Protein AF-A0A935B2E2-F1 (afdb_monomer)

Foldseek 3Di:
DAPPQQWDWDADPVGWTWTWHWDDAPNDIDIDTQGTPPVQPPVSSVVLSVVCVVCVVVNHHSNVVPPDDDD

Nearest PDB structures (f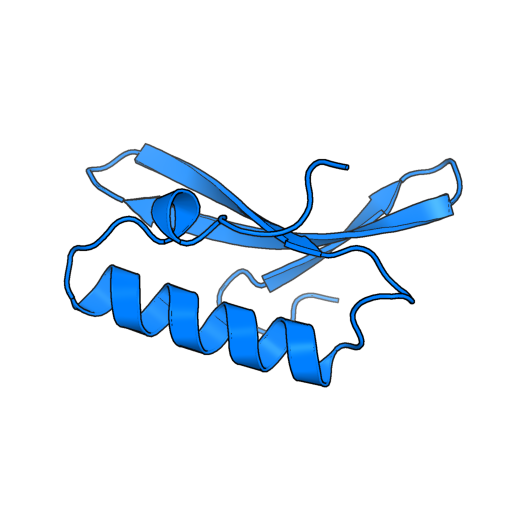oldseek):
  3ju0-assembly1_A  TM=9.762E-01  e=8.678E-07  Pectobacterium atrosepticum
  3jtz-assembly1_A  TM=9.379E-01  e=2.816E-05  Yersinia pestis
  3rmp-assembly1_C  TM=9.633E-01  e=8.256E-05  Yersinia pestis
  6n8q-assembly1_A  TM=6.581E-01  e=3.006E+00  Homo sapiens
  2l3c-assembly1_A  TM=3.062E-01  e=9.624E-01  Rattus norvegicus

Sequence (71 aa):
MSFGGNLYLLIRPQGGRYWHYHYRYGGKRKTLSLGTFPDVPIARARSRHLAARQLLAAGVDPSLSRVELRR

Secondary structure (DSSP, 8-state):
-B-STTEEEEE-TTS-EEEEEEEEETTEEEEEEEEEETTS-HHHHHHHHHHHHHHHHTT--TTTT--S---

Structure (mmCIF, N/CA/C/O backbone):
data_AF-A0A935B2E2-F1
#
_entry.id   AF-A0A935B2E2-F1
#
loop_
_atom_site.group_PDB
_atom_site.id
_atom_site.type_symbol
_atom_site.label_atom_id
_atom_site.label_alt_id
_atom_site.label_comp_id
_atom_site.label_asym_id
_atom_site.label_entity_id
_atom_site.label_seq_id
_atom_site.pdbx_PDB_ins_code
_atom_site.Cartn_x
_atom_site.Cartn_y
_atom_site.Cartn_z
_atom_site.occupancy
_atom_site.B_iso_or_equiv
_atom_site.auth_seq_id
_atom_site.auth_comp_id
_atom_site.auth_asym_id
_atom_site.auth_atom_id
_atom_site.pdbx_PDB_model_num
ATOM 1 N N . MET A 1 1 ? 8.055 9.521 -10.380 1.00 50.91 1 MET A N 1
ATOM 2 C CA . MET A 1 1 ? 6.657 9.650 -10.851 1.00 50.91 1 MET A CA 1
ATOM 3 C C . MET A 1 1 ? 5.711 9.176 -9.760 1.00 50.91 1 MET A C 1
ATOM 5 O O . MET A 1 1 ? 5.781 8.017 -9.363 1.00 50.91 1 MET A O 1
ATOM 9 N N . SER A 1 2 ? 4.876 10.075 -9.246 1.00 50.53 2 SER A N 1
ATOM 10 C CA . SER 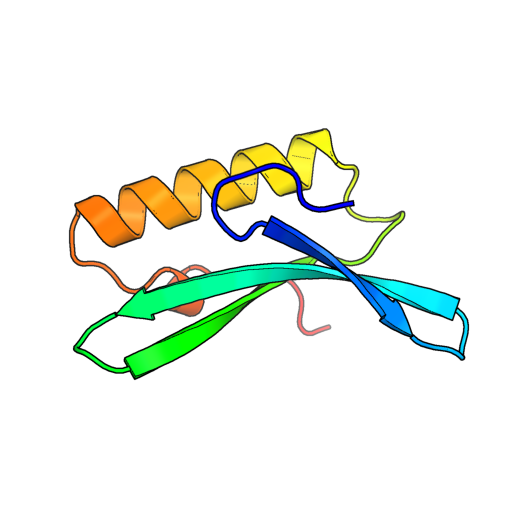A 1 2 ? 3.776 9.779 -8.325 1.00 50.53 2 SER A CA 1
ATOM 11 C C . SER A 1 2 ? 2.474 9.761 -9.127 1.00 50.53 2 SER A C 1
ATOM 13 O O . SER A 1 2 ? 2.184 10.700 -9.861 1.00 50.53 2 SER A O 1
ATOM 15 N N . PHE A 1 3 ? 1.686 8.692 -9.025 1.00 55.25 3 PHE A N 1
ATOM 16 C CA . PHE A 1 3 ? 0.488 8.509 -9.863 1.00 55.25 3 PHE A CA 1
ATOM 17 C C . PHE A 1 3 ? -0.803 9.004 -9.190 1.00 55.25 3 PHE A C 1
ATOM 19 O O . PHE A 1 3 ? -1.887 8.494 -9.465 1.00 55.25 3 PHE A 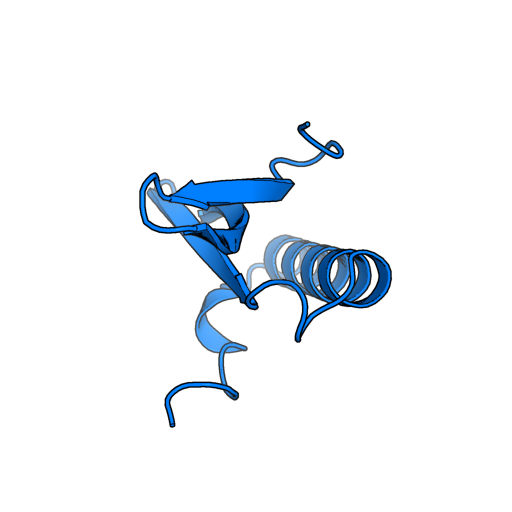O 1
ATOM 26 N N . GLY A 1 4 ? -0.690 10.002 -8.307 1.00 62.38 4 GLY A N 1
ATOM 27 C CA . GLY A 1 4 ? -1.785 10.445 -7.444 1.00 62.38 4 GLY A CA 1
ATOM 28 C C . GLY A 1 4 ? -2.113 9.426 -6.345 1.00 62.38 4 GLY A C 1
ATOM 29 O O . GLY A 1 4 ? -1.796 8.241 -6.433 1.00 62.38 4 GLY A O 1
ATOM 30 N N . GLY A 1 5 ? -2.703 9.893 -5.242 1.00 73.19 5 GLY A N 1
ATOM 31 C CA . GLY A 1 5 ? -3.154 9.015 -4.157 1.00 73.19 5 GLY A CA 1
ATOM 32 C C . GLY A 1 5 ? -2.042 8.218 -3.466 1.00 73.19 5 GLY A C 1
ATOM 33 O O . GLY A 1 5 ? -2.287 7.088 -3.063 1.00 73.19 5 GLY A O 1
ATOM 34 N N . ASN A 1 6 ? -0.837 8.783 -3.327 1.00 84.19 6 ASN A N 1
ATOM 35 C CA . ASN A 1 6 ? 0.304 8.197 -2.605 1.00 84.19 6 ASN A CA 1
ATOM 36 C C . ASN A 1 6 ? 0.829 6.847 -3.142 1.00 84.19 6 ASN A C 1
ATOM 38 O O . ASN A 1 6 ? 1.540 6.146 -2.418 1.00 84.19 6 ASN A O 1
ATOM 42 N N . LEU A 1 7 ? 0.492 6.480 -4.384 1.00 88.00 7 LEU A N 1
ATOM 43 C CA . LEU A 1 7 ? 1.105 5.368 -5.115 1.00 88.00 7 LEU A CA 1
ATOM 44 C C . LEU A 1 7 ? 2.379 5.843 -5.822 1.00 88.00 7 LEU A C 1
ATOM 46 O O . LEU A 1 7 ? 2.350 6.810 -6.592 1.00 88.00 7 LEU A O 1
ATOM 50 N N . TYR A 1 8 ? 3.487 5.142 -5.604 1.00 88.69 8 TYR A N 1
ATOM 51 C CA . TYR A 1 8 ? 4.766 5.444 -6.235 1.00 88.69 8 TYR A CA 1
ATOM 52 C C . TYR A 1 8 ? 5.583 4.176 -6.502 1.00 88.69 8 TYR A C 1
ATOM 54 O O . TYR A 1 8 ? 5.355 3.120 -5.910 1.00 88.69 8 TYR A O 1
ATOM 62 N N . LEU A 1 9 ? 6.537 4.292 -7.425 1.00 89.31 9 LEU A N 1
ATOM 63 C CA . LEU A 1 9 ? 7.524 3.256 -7.699 1.00 89.31 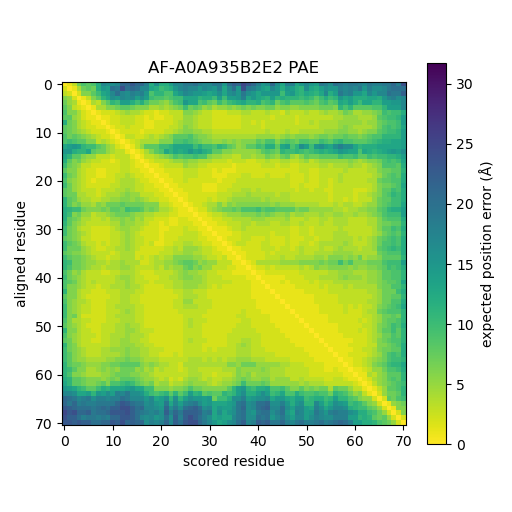9 LEU A CA 1
ATOM 64 C C . LEU A 1 9 ? 8.797 3.571 -6.909 1.00 89.31 9 LEU A C 1
ATOM 66 O O . LEU A 1 9 ? 9.470 4.564 -7.187 1.00 89.31 9 LEU A O 1
ATOM 70 N N . LEU A 1 10 ? 9.118 2.742 -5.923 1.00 89.44 10 LEU A N 1
ATOM 71 C CA . LEU A 1 10 ? 10.392 2.772 -5.220 1.00 89.44 10 LEU A CA 1
ATOM 72 C C . LEU A 1 10 ? 11.449 2.090 -6.088 1.00 89.44 10 LEU A C 1
ATOM 74 O O . LEU A 1 10 ? 11.365 0.890 -6.339 1.00 89.44 10 LEU A O 1
ATOM 78 N N . ILE A 1 11 ? 12.450 2.848 -6.520 1.00 88.88 11 ILE A N 1
ATOM 79 C CA . ILE A 1 11 ? 13.591 2.332 -7.278 1.00 88.88 11 ILE A CA 1
ATOM 80 C C . ILE A 1 11 ? 14.780 2.271 -6.325 1.00 88.88 11 ILE A C 1
ATOM 82 O O . ILE A 1 11 ? 15.204 3.295 -5.793 1.00 88.88 11 ILE A O 1
ATOM 86 N N . ARG A 1 12 ? 15.299 1.070 -6.077 1.00 86.94 12 ARG A N 1
ATOM 87 C CA . ARG A 1 12 ? 16.529 0.880 -5.308 1.00 86.94 12 ARG A CA 1
ATOM 88 C C . ARG A 1 12 ? 17.745 1.093 -6.213 1.00 86.94 12 ARG A C 1
ATOM 90 O O . ARG A 1 12 ? 17.686 0.710 -7.380 1.00 86.94 12 ARG A O 1
ATOM 97 N N . PRO A 1 13 ? 18.866 1.609 -5.679 1.00 82.94 13 PRO A N 1
ATOM 98 C CA . PRO A 1 13 ? 20.100 1.799 -6.450 1.00 82.94 13 PRO A CA 1
ATOM 99 C C . PRO A 1 13 ? 20.645 0.489 -7.046 1.00 82.94 13 PRO A C 1
ATOM 101 O O . PRO A 1 13 ? 21.286 0.508 -8.084 1.00 82.94 13 PRO A O 1
ATOM 104 N N . GLN A 1 14 ? 20.310 -0.659 -6.447 1.00 84.38 14 GLN A N 1
ATOM 105 C CA . GLN A 1 14 ? 20.638 -2.003 -6.946 1.00 84.38 14 GLN A CA 1
ATOM 106 C C . GLN A 1 14 ? 19.693 -2.500 -8.069 1.00 84.38 14 GLN A C 1
ATOM 108 O O . GLN A 1 14 ? 19.718 -3.673 -8.421 1.00 84.38 14 GLN A O 1
ATOM 113 N N . GLY A 1 15 ? 18.802 -1.651 -8.598 1.00 79.88 15 GLY A N 1
ATOM 114 C CA . GLY A 1 15 ? 17.915 -1.966 -9.730 1.00 79.88 15 GLY A CA 1
ATOM 115 C C . GLY A 1 15 ? 16.538 -2.543 -9.372 1.00 79.88 15 GLY A C 1
ATOM 116 O O . GLY A 1 15 ? 15.667 -2.649 -10.237 1.00 79.88 15 GLY A O 1
ATOM 117 N N . GLY A 1 16 ? 16.288 -2.873 -8.101 1.00 85.94 16 GLY A N 1
ATOM 118 C CA . GLY A 1 16 ? 14.983 -3.367 -7.650 1.00 85.94 16 GLY A CA 1
ATOM 119 C C . GLY A 1 16 ? 13.902 -2.284 -7.710 1.00 85.94 16 GLY A C 1
ATOM 120 O O . GLY A 1 16 ? 14.078 -1.204 -7.147 1.00 85.94 16 GLY A O 1
ATOM 121 N N . ARG A 1 17 ? 12.771 -2.569 -8.361 1.00 89.81 17 ARG A N 1
ATOM 122 C CA . ARG A 1 17 ? 11.656 -1.626 -8.538 1.00 89.81 17 ARG A CA 1
ATOM 123 C C . ARG A 1 17 ? 10.404 -2.151 -7.841 1.00 89.81 17 ARG A C 1
ATOM 125 O O . ARG A 1 17 ? 9.934 -3.228 -8.180 1.00 89.81 17 ARG A O 1
ATOM 132 N N . TYR A 1 18 ? 9.845 -1.399 -6.897 1.00 89.44 18 TYR A N 1
ATOM 133 C CA . TYR A 1 18 ? 8.723 -1.837 -6.061 1.00 89.44 18 TYR A CA 1
ATOM 134 C C . TYR A 1 18 ? 7.580 -0.838 -6.086 1.00 89.44 18 TYR A C 1
ATOM 136 O O . TYR A 1 18 ? 7.775 0.353 -5.867 1.00 89.44 18 TYR A O 1
ATOM 144 N N . TRP A 1 19 ? 6.363 -1.317 -6.293 1.00 90.19 19 TRP A N 1
ATOM 145 C CA . TRP A 1 19 ? 5.169 -0.502 -6.133 1.00 90.19 19 TRP A CA 1
ATOM 146 C C . TRP A 1 19 ? 4.866 -0.340 -4.651 1.00 90.19 19 TRP A C 1
ATOM 148 O O . TRP A 1 19 ? 4.662 -1.325 -3.934 1.00 90.19 19 TRP A O 1
ATOM 158 N N . HIS A 1 20 ? 4.838 0.899 -4.181 1.00 90.75 20 HIS A N 1
ATOM 159 C CA . HIS A 1 20 ? 4.537 1.239 -2.799 1.00 90.75 20 HIS A CA 1
ATOM 160 C C . HIS A 1 20 ? 3.381 2.226 -2.727 1.00 90.75 20 HIS A C 1
ATOM 162 O O . HIS A 1 20 ? 3.249 3.133 -3.547 1.00 90.75 20 HIS A O 1
ATOM 168 N N . TYR A 1 21 ? 2.543 2.035 -1.717 1.00 90.19 21 TYR A N 1
ATOM 169 C CA . TYR A 1 21 ? 1.413 2.892 -1.421 1.00 90.19 21 TYR A CA 1
ATOM 170 C C . TYR A 1 21 ? 1.481 3.359 0.030 1.00 90.19 21 TYR A C 1
ATOM 172 O O . TYR A 1 21 ? 1.473 2.543 0.953 1.00 90.19 21 TYR A O 1
ATOM 180 N N . HIS A 1 22 ? 1.561 4.673 0.238 1.00 90.31 22 HIS A N 1
ATOM 181 C CA . HIS A 1 22 ? 1.507 5.267 1.574 1.00 90.31 22 HIS A CA 1
ATOM 182 C C . HIS A 1 22 ? 0.077 5.625 1.962 1.00 90.31 22 HIS A C 1
ATOM 184 O O . HIS A 1 22 ? -0.614 6.363 1.260 1.00 90.31 22 HIS A O 1
ATOM 190 N N . TYR A 1 23 ? -0.350 5.157 3.128 1.00 90.00 23 TYR A N 1
ATOM 191 C CA . TYR A 1 23 ? -1.675 5.442 3.659 1.00 90.00 23 TYR A CA 1
ATOM 192 C C . TYR A 1 23 ? -1.628 5.680 5.166 1.00 90.00 23 TYR A C 1
ATOM 194 O O . TYR A 1 23 ? -0.594 5.522 5.822 1.00 90.00 23 TYR A O 1
ATOM 202 N N . ARG A 1 24 ? -2.759 6.119 5.713 1.00 87.62 24 ARG A N 1
ATOM 203 C CA . ARG A 1 24 ? -2.960 6.266 7.150 1.00 87.62 24 ARG A CA 1
ATOM 204 C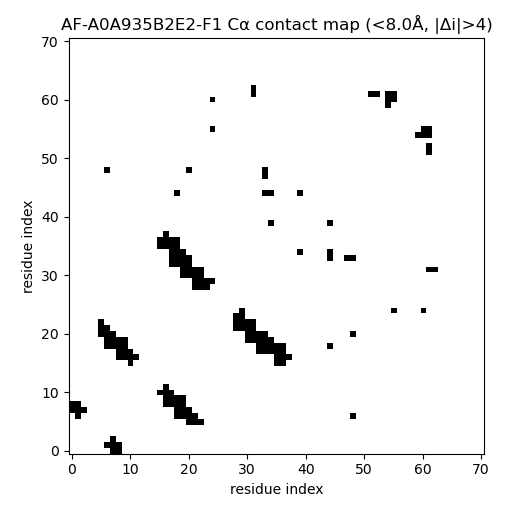 C . ARG A 1 24 ? -4.124 5.394 7.577 1.00 87.62 24 ARG A C 1
ATOM 206 O O . ARG A 1 24 ? -5.153 5.388 6.913 1.00 87.62 24 ARG A O 1
ATOM 213 N N . TYR A 1 25 ? -3.943 4.685 8.679 1.00 87.81 25 TYR A N 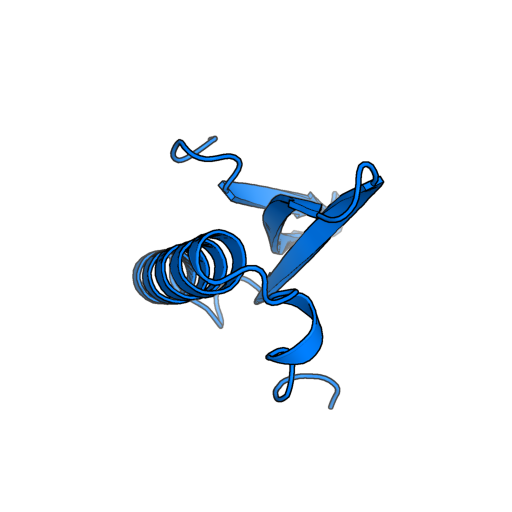1
ATOM 214 C CA . TYR A 1 25 ? -4.979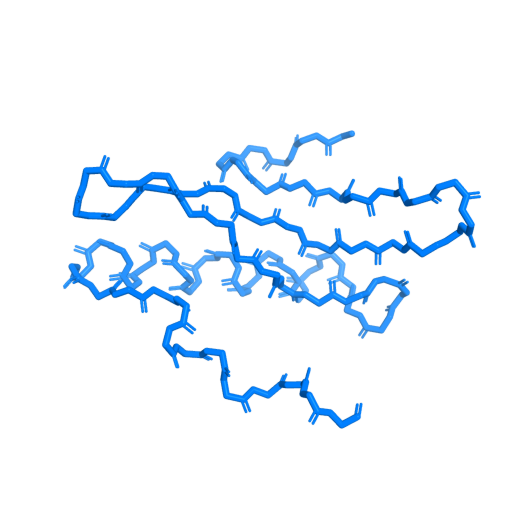 3.867 9.295 1.00 87.81 25 TYR A CA 1
ATOM 215 C C . TYR A 1 25 ? -4.800 3.912 10.812 1.00 87.81 25 TYR A C 1
ATOM 217 O O . TYR A 1 25 ? -3.673 3.775 11.298 1.00 87.81 25 TYR A O 1
ATOM 225 N N . GLY A 1 26 ? -5.879 4.178 11.555 1.00 86.75 26 GLY A N 1
ATOM 226 C CA . GLY A 1 26 ? -5.834 4.305 13.018 1.00 86.75 26 GLY A CA 1
ATOM 227 C C . GLY A 1 26 ? -4.813 5.340 13.517 1.00 86.75 26 GLY A C 1
ATOM 228 O O . GLY A 1 26 ? -4.056 5.065 14.442 1.00 86.75 26 GLY A O 1
ATOM 229 N N . GLY A 1 27 ? -4.694 6.486 12.834 1.00 88.50 27 GLY A N 1
ATOM 230 C CA . GLY A 1 27 ? -3.743 7.555 13.182 1.00 88.50 27 GLY A CA 1
ATOM 231 C C . GLY A 1 27 ? -2.271 7.275 12.842 1.00 88.50 27 GLY A C 1
ATOM 232 O O . GLY A 1 27 ? -1.438 8.174 12.944 1.00 88.50 27 GLY A O 1
ATOM 233 N N . LYS A 1 28 ? -1.926 6.069 12.375 1.00 89.38 28 LYS A N 1
ATOM 234 C CA . LYS A 1 28 ? -0.548 5.687 12.032 1.00 89.38 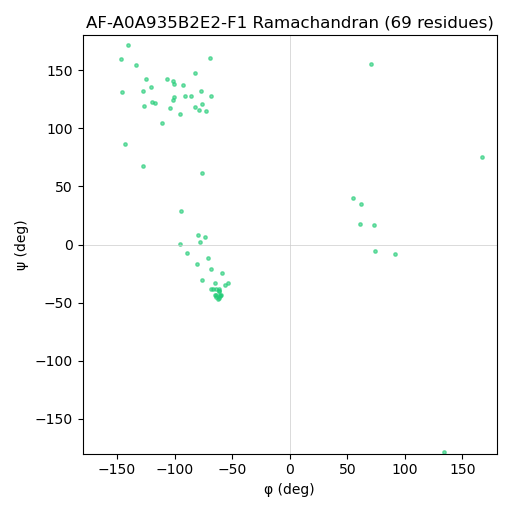28 LYS A CA 1
ATOM 235 C C . LYS A 1 28 ? -0.321 5.730 10.525 1.00 89.38 28 LYS A C 1
ATOM 237 O O . LYS A 1 28 ? -1.183 5.335 9.742 1.00 89.38 28 LYS A O 1
ATOM 242 N N . ARG A 1 29 ? 0.859 6.202 10.106 1.00 89.94 29 ARG A N 1
ATOM 243 C CA . ARG A 1 29 ? 1.322 6.090 8.713 1.00 89.94 29 ARG A CA 1
ATOM 244 C C . ARG A 1 29 ? 1.798 4.662 8.460 1.00 89.94 29 ARG A C 1
ATOM 246 O O . ARG A 1 29 ? 2.566 4.124 9.253 1.00 89.94 29 ARG A O 1
ATOM 253 N N . LYS A 1 30 ? 1.351 4.071 7.356 1.00 90.00 30 LYS A N 1
ATOM 254 C CA . LYS A 1 30 ? 1.717 2.722 6.925 1.00 90.00 30 LYS A CA 1
ATOM 255 C C . LYS A 1 30 ? 2.071 2.715 5.440 1.00 90.00 30 LYS A C 1
ATOM 257 O O . LYS A 1 30 ? 1.586 3.541 4.664 1.00 90.00 30 LYS A O 1
ATOM 262 N N . THR A 1 31 ? 2.898 1.748 5.058 1.00 90.00 31 THR A N 1
ATOM 263 C CA . THR A 1 31 ? 3.339 1.534 3.678 1.00 90.00 31 THR A CA 1
ATOM 264 C C . THR A 1 31 ? 2.909 0.149 3.223 1.00 90.00 31 THR A C 1
ATOM 266 O O . THR A 1 31 ? 3.260 -0.853 3.843 1.00 90.00 31 THR A O 1
ATOM 269 N N . LEU A 1 32 ? 2.148 0.089 2.133 1.00 88.12 32 LEU A N 1
ATOM 270 C CA . LEU A 1 32 ? 1.726 -1.148 1.492 1.00 88.12 32 LEU A CA 1
ATOM 271 C C . LEU A 1 32 ? 2.588 -1.410 0.257 1.00 88.12 32 LEU A C 1
ATOM 273 O O . LEU A 1 32 ? 2.662 -0.573 -0.640 1.00 88.12 32 LEU A O 1
ATOM 277 N N . SER A 1 33 ? 3.222 -2.580 0.194 1.00 88.88 33 SER A N 1
ATOM 278 C CA . SER A 1 33 ? 3.883 -3.054 -1.025 1.00 88.88 33 SER A CA 1
ATOM 279 C C . SER A 1 33 ? 2.858 -3.702 -1.951 1.00 88.88 33 SER A C 1
ATOM 281 O O . SER A 1 33 ? 2.253 -4.707 -1.587 1.00 88.88 33 SER A O 1
ATOM 283 N N . LEU A 1 34 ? 2.679 -3.147 -3.148 1.00 87.38 34 LEU A N 1
ATOM 284 C CA . LEU A 1 34 ? 1.731 -3.634 -4.155 1.00 87.38 34 LEU A CA 1
ATOM 285 C C . LEU A 1 34 ? 2.377 -4.566 -5.191 1.00 87.38 34 LEU A C 1
ATOM 287 O O . LEU A 1 34 ? 1.682 -5.050 -6.083 1.00 87.38 34 LEU A O 1
ATOM 291 N N . GLY A 1 35 ? 3.680 -4.837 -5.077 1.00 87.19 35 GLY A N 1
ATOM 292 C CA . GLY A 1 35 ? 4.419 -5.782 -5.918 1.00 87.19 35 GLY A CA 1
ATOM 293 C C . GLY A 1 35 ? 5.752 -5.236 -6.421 1.00 87.19 35 GLY A C 1
ATOM 294 O O . GLY A 1 35 ? 6.121 -4.104 -6.114 1.00 87.19 35 GLY A O 1
ATOM 295 N N . THR A 1 36 ? 6.450 -6.046 -7.210 1.00 89.75 36 THR A N 1
ATOM 296 C CA . THR A 1 36 ? 7.736 -5.714 -7.842 1.00 89.75 36 THR A CA 1
ATOM 297 C C . THR A 1 36 ? 7.514 -5.487 -9.334 1.00 89.75 36 THR A C 1
ATOM 299 O O . THR A 1 36 ? 6.692 -6.163 -9.941 1.00 89.75 36 THR A O 1
ATOM 302 N N . PHE A 1 37 ? 8.202 -4.525 -9.933 1.00 83.56 37 PHE A N 1
ATOM 303 C CA . PHE A 1 37 ? 8.248 -4.337 -11.380 1.00 83.56 37 PHE A CA 1
ATOM 304 C C . PHE A 1 37 ? 9.465 -5.098 -11.940 1.00 83.56 37 PHE A C 1
ATOM 306 O O . PHE A 1 37 ? 10.549 -4.955 -11.365 1.00 83.56 37 PHE A O 1
ATOM 313 N N . PRO A 1 38 ? 9.353 -5.820 -13.072 1.00 86.88 38 PRO A N 1
ATOM 314 C CA . PRO A 1 38 ? 8.241 -5.826 -14.033 1.00 86.88 38 PRO A CA 1
ATOM 315 C C . PRO A 1 38 ? 7.121 -6.843 -13.757 1.00 86.88 38 PRO A C 1
ATOM 317 O O . PRO A 1 38 ? 6.088 -6.760 -14.418 1.00 86.88 38 PRO A O 1
ATOM 320 N N . ASP A 1 39 ? 7.274 -7.745 -12.780 1.00 87.62 39 ASP A N 1
ATOM 321 C CA . ASP A 1 39 ? 6.306 -8.822 -12.480 1.00 87.62 39 ASP A CA 1
ATOM 322 C C . ASP A 1 39 ? 4.871 -8.318 -12.248 1.00 87.62 39 ASP A C 1
ATOM 324 O O . ASP A 1 39 ? 3.877 -8.973 -12.570 1.00 87.62 39 ASP A O 1
ATOM 328 N N . VAL A 1 40 ? 4.752 -7.120 -11.678 1.00 86.56 40 VAL A N 1
ATOM 329 C CA . VAL A 1 40 ? 3.501 -6.389 -11.517 1.00 86.56 40 VAL A CA 1
ATOM 330 C C . VAL A 1 40 ? 3.528 -5.163 -12.432 1.00 86.56 40 VAL A C 1
ATOM 332 O O . VAL A 1 40 ? 4.182 -4.163 -12.106 1.00 86.56 40 VAL A O 1
ATOM 335 N N . PRO A 1 41 ? 2.790 -5.190 -13.559 1.00 88.94 41 PRO A N 1
ATOM 336 C CA . PRO A 1 41 ? 2.667 -4.029 -14.425 1.00 88.94 41 PRO A CA 1
ATOM 337 C C . PRO A 1 41 ? 1.851 -2.927 -13.741 1.00 88.94 41 PRO A C 1
ATOM 339 O O . PRO A 1 41 ? 1.062 -3.173 -12.823 1.00 88.94 41 PRO A O 1
ATOM 342 N N . ILE A 1 42 ? 1.998 -1.695 -14.230 1.00 87.44 42 ILE A N 1
ATOM 343 C CA . ILE A 1 42 ? 1.348 -0.510 -13.650 1.00 87.44 42 ILE A CA 1
ATOM 344 C C . ILE A 1 42 ? -0.181 -0.636 -13.566 1.00 87.44 42 ILE A C 1
ATOM 346 O O . ILE A 1 42 ? -0.779 -0.184 -12.593 1.00 87.44 42 ILE A O 1
ATOM 350 N N . ALA A 1 43 ? -0.817 -1.298 -14.539 1.00 89.44 43 ALA A N 1
ATOM 351 C CA . ALA A 1 43 ? -2.257 -1.553 -14.522 1.00 89.44 43 ALA A CA 1
ATOM 352 C C . ALA A 1 43 ? -2.664 -2.401 -13.305 1.00 89.44 43 ALA A C 1
ATOM 354 O O . ALA A 1 43 ? -3.569 -2.032 -12.561 1.00 89.44 43 ALA A O 1
ATOM 355 N N . ARG A 1 44 ? -1.921 -3.480 -13.028 1.00 88.50 44 ARG A N 1
ATOM 356 C CA . ARG A 1 44 ? -2.167 -4.352 -11.872 1.00 88.50 44 ARG A CA 1
ATOM 357 C C . ARG A 1 44 ? -1.864 -3.636 -10.554 1.00 88.50 44 ARG A C 1
ATOM 359 O O . ARG A 1 44 ? -2.616 -3.787 -9.593 1.00 88.50 44 ARG A O 1
ATOM 366 N N . ALA A 1 45 ? -0.812 -2.813 -10.511 1.00 88.31 45 ALA A N 1
ATOM 367 C CA . ALA A 1 45 ? -0.514 -1.969 -9.353 1.00 88.31 45 ALA A CA 1
ATOM 368 C C . ALA A 1 45 ? -1.651 -0.969 -9.062 1.00 88.31 45 ALA A C 1
ATOM 370 O O . ALA A 1 45 ? -2.029 -0.798 -7.904 1.00 88.31 45 ALA A O 1
ATOM 371 N N . ARG A 1 46 ? -2.251 -0.369 -10.101 1.00 88.44 46 ARG A N 1
ATOM 372 C CA . ARG A 1 46 ? -3.424 0.514 -9.982 1.00 88.44 46 ARG A CA 1
ATOM 373 C C . ARG A 1 46 ? -4.658 -0.218 -9.461 1.00 88.44 46 ARG A C 1
ATOM 375 O O . ARG A 1 46 ? -5.301 0.286 -8.547 1.00 88.44 46 ARG A O 1
ATOM 382 N N . SER A 1 47 ? -4.960 -1.411 -9.972 1.00 89.38 47 SER A N 1
ATOM 383 C CA . SER A 1 47 ? -6.080 -2.215 -9.458 1.00 89.38 47 SER A CA 1
ATOM 384 C C . SER A 1 47 ? -5.894 -2.562 -7.978 1.00 89.38 47 SER A C 1
ATOM 386 O O . SER A 1 47 ? -6.820 -2.404 -7.185 1.00 89.38 47 SER A O 1
ATOM 388 N N . ARG A 1 48 ? -4.676 -2.956 -7.573 1.00 88.88 48 ARG A N 1
ATOM 389 C CA . ARG A 1 48 ? -4.349 -3.228 -6.161 1.00 88.88 48 ARG A CA 1
ATOM 390 C C . ARG A 1 48 ? -4.450 -1.973 -5.289 1.00 88.88 48 ARG A C 1
ATOM 392 O O . ARG A 1 48 ? -4.915 -2.050 -4.156 1.00 88.88 48 ARG A O 1
ATOM 399 N N . HIS A 1 49 ? -4.044 -0.816 -5.812 1.00 89.38 49 HIS A N 1
ATOM 400 C CA . HIS A 1 49 ? -4.193 0.470 -5.128 1.00 89.38 49 HIS A CA 1
ATOM 401 C C . HIS A 1 49 ? -5.661 0.847 -4.919 1.00 89.38 49 HIS A C 1
ATOM 403 O O . HIS A 1 49 ? -6.030 1.252 -3.818 1.00 89.38 49 HIS A O 1
ATOM 409 N N . LEU A 1 50 ? -6.508 0.661 -5.933 1.00 89.56 50 LEU A N 1
ATOM 410 C CA . LEU A 1 50 ? -7.942 0.923 -5.831 1.00 89.56 50 LEU A CA 1
ATOM 411 C C . LEU A 1 50 ? -8.606 0.027 -4.778 1.00 89.56 50 LEU A C 1
ATOM 413 O O . LEU A 1 50 ? -9.318 0.539 -3.916 1.00 89.56 50 LEU A O 1
ATOM 417 N N . ALA A 1 51 ? -8.311 -1.275 -4.793 1.00 89.44 51 ALA A N 1
ATOM 418 C CA . ALA A 1 51 ? -8.806 -2.212 -3.785 1.00 89.44 51 ALA A CA 1
ATOM 419 C C . ALA A 1 51 ? -8.355 -1.814 -2.367 1.00 89.44 51 ALA A C 1
ATOM 421 O O . ALA A 1 51 ? -9.161 -1.777 -1.440 1.00 89.44 51 ALA A O 1
ATOM 422 N N . ALA A 1 52 ? -7.087 -1.417 -2.198 1.00 89.62 52 ALA A N 1
ATOM 423 C CA . ALA A 1 52 ? -6.583 -0.935 -0.913 1.00 89.62 52 ALA A CA 1
ATOM 424 C C . ALA A 1 52 ? -7.315 0.331 -0.433 1.00 89.62 52 ALA A C 1
ATOM 426 O O . ALA A 1 52 ? -7.596 0.467 0.757 1.00 89.62 52 ALA A O 1
ATOM 427 N N . ARG A 1 53 ? -7.661 1.249 -1.345 1.00 88.50 53 ARG A N 1
ATOM 428 C CA . ARG A 1 53 ? -8.462 2.437 -1.013 1.00 88.50 53 ARG A CA 1
ATOM 429 C C . ARG A 1 53 ? -9.890 2.085 -0.603 1.00 88.50 53 ARG A C 1
ATOM 431 O O . ARG A 1 53 ? -10.407 2.719 0.310 1.00 88.50 53 ARG A O 1
ATOM 438 N N . GLN A 1 54 ? -10.508 1.101 -1.252 1.00 89.50 54 GLN A N 1
ATOM 439 C CA . GLN A 1 54 ? -11.848 0.626 -0.892 1.00 89.50 54 GLN A CA 1
ATOM 440 C C . GLN A 1 54 ? -11.859 -0.002 0.505 1.00 89.50 54 GLN A C 1
ATOM 442 O O . GLN A 1 54 ? -12.726 0.327 1.308 1.00 89.50 54 GLN A O 1
ATOM 447 N N . LEU A 1 55 ? -10.852 -0.817 0.834 1.00 88.62 55 LEU A N 1
ATOM 448 C CA . LEU A 1 55 ? -10.694 -1.382 2.179 1.00 88.62 55 LEU A CA 1
ATOM 449 C C . LEU A 1 55 ? -10.522 -0.288 3.236 1.00 88.62 55 LEU A C 1
ATOM 451 O O . LEU A 1 55 ? -11.202 -0.313 4.256 1.00 88.62 55 LEU A O 1
ATOM 455 N N . LEU A 1 56 ? -9.691 0.722 2.959 1.00 88.44 56 LEU A N 1
ATOM 456 C CA . LEU A 1 56 ? -9.527 1.862 3.865 1.00 88.44 56 LEU A CA 1
ATOM 457 C C . LEU A 1 56 ? -10.822 2.647 4.069 1.00 88.44 56 LEU A C 1
ATOM 459 O O . LEU A 1 56 ? -11.101 3.061 5.191 1.00 88.44 56 LEU A O 1
ATOM 463 N N . ALA A 1 57 ? -11.610 2.839 3.009 1.00 88.12 57 ALA A N 1
ATOM 464 C CA . ALA A 1 57 ? -12.917 3.487 3.099 1.00 88.12 57 ALA A CA 1
ATOM 465 C C . ALA A 1 57 ? -13.914 2.660 3.928 1.00 88.12 57 ALA A C 1
ATOM 467 O O . ALA A 1 57 ? -14.722 3.232 4.651 1.00 88.12 57 ALA A O 1
ATOM 468 N N . ALA A 1 58 ? -13.808 1.329 3.885 1.00 89.00 58 ALA A N 1
ATOM 469 C CA . ALA A 1 58 ? -14.568 0.414 4.733 1.00 89.00 58 ALA A CA 1
ATOM 470 C C . ALA A 1 58 ? -14.021 0.306 6.174 1.00 89.00 58 ALA A C 1
ATOM 472 O O . ALA A 1 58 ? -14.531 -0.483 6.964 1.00 89.00 58 ALA A O 1
ATOM 473 N N . GLY A 1 59 ? -12.971 1.057 6.531 1.00 87.38 59 GLY A N 1
ATOM 474 C CA . GLY A 1 59 ? -12.355 0.983 7.858 1.00 87.38 59 GLY A CA 1
ATOM 475 C C . GLY A 1 59 ? -11.525 -0.284 8.088 1.00 87.38 59 GLY A C 1
ATOM 476 O O . GLY A 1 59 ? -11.181 -0.592 9.229 1.00 87.38 59 GLY A O 1
ATOM 477 N N . VAL A 1 60 ? -11.156 -0.994 7.022 1.00 87.19 60 VAL A N 1
ATOM 478 C CA . VAL A 1 60 ? -10.329 -2.204 7.062 1.00 87.19 60 VAL A CA 1
ATOM 479 C C . VAL A 1 60 ? -8.889 -1.864 6.690 1.00 87.19 60 VAL A C 1
ATOM 481 O O . VAL A 1 60 ? -8.622 -1.105 5.758 1.00 87.19 60 VAL A O 1
ATOM 484 N N . ASP A 1 61 ? -7.935 -2.445 7.415 1.00 84.88 61 ASP A N 1
ATOM 485 C CA . ASP A 1 61 ? -6.518 -2.294 7.105 1.00 84.88 61 ASP A CA 1
ATOM 486 C C . ASP A 1 61 ? -6.139 -3.104 5.841 1.00 84.88 61 ASP A C 1
ATOM 488 O O . ASP A 1 61 ? -6.148 -4.340 5.874 1.00 84.88 61 ASP A O 1
ATOM 492 N N . PRO A 1 62 ? -5.738 -2.454 4.730 1.00 85.25 62 PRO A N 1
ATOM 493 C CA . PRO A 1 62 ? -5.403 -3.137 3.483 1.00 85.25 62 PRO A CA 1
ATOM 494 C C . PRO A 1 62 ? -4.093 -3.935 3.555 1.00 85.25 62 PRO A C 1
ATOM 496 O O . PRO A 1 62 ? -3.803 -4.712 2.645 1.00 85.25 62 PRO A O 1
ATOM 499 N N . SER A 1 63 ? -3.280 -3.768 4.607 1.00 79.56 63 SER A N 1
ATOM 500 C CA . SER A 1 63 ? -2.103 -4.619 4.824 1.00 79.56 63 SER A CA 1
ATOM 501 C C . SER A 1 63 ? -2.457 -6.061 5.178 1.00 79.56 63 SER A C 1
ATOM 503 O O . SER A 1 63 ? -1.627 -6.937 4.946 1.00 79.56 63 SER A O 1
ATOM 505 N N . LEU A 1 64 ? -3.676 -6.320 5.664 1.00 68.06 64 LEU A N 1
ATOM 506 C CA . LEU A 1 64 ? -4.151 -7.667 5.992 1.00 68.06 64 LEU A CA 1
ATOM 507 C C . LEU A 1 64 ? -4.522 -8.474 4.742 1.00 68.06 64 LEU A C 1
ATOM 509 O O . LEU A 1 64 ? -4.303 -9.678 4.700 1.00 68.06 64 LEU A O 1
ATOM 513 N N . SER A 1 65 ? -4.975 -7.813 3.674 1.00 64.25 65 SER A N 1
ATOM 514 C CA . SER A 1 65 ? -5.229 -8.456 2.374 1.00 64.25 65 SER A CA 1
ATOM 515 C C . SER A 1 65 ? -3.948 -8.807 1.605 1.00 64.25 65 SER A C 1
ATOM 517 O O . SER A 1 65 ? -4.003 -9.252 0.458 1.00 64.25 65 SER A O 1
ATOM 519 N N . ARG A 1 66 ? -2.772 -8.633 2.223 1.00 60.00 66 ARG A N 1
ATOM 520 C CA . ARG A 1 66 ? -1.470 -9.050 1.695 1.00 60.00 66 ARG A CA 1
ATOM 521 C C . ARG A 1 66 ? -1.291 -10.564 1.848 1.00 60.00 66 ARG A C 1
ATOM 523 O O . ARG A 1 66 ? -0.383 -11.020 2.533 1.00 60.00 66 ARG A O 1
ATOM 530 N N . VAL A 1 67 ? -2.156 -11.342 1.207 1.00 47.34 67 VAL A N 1
ATOM 531 C CA . VAL A 1 67 ? -2.075 -12.808 1.253 1.00 47.34 67 VAL A CA 1
ATOM 532 C C . VAL A 1 67 ? -1.025 -13.365 0.284 1.00 47.34 67 VAL A C 1
ATOM 534 O O . VAL A 1 67 ? -0.557 -14.474 0.486 1.00 47.34 67 VAL A O 1
ATOM 537 N N . GLU A 1 68 ? -0.533 -12.620 -0.711 1.00 43.97 68 GLU A N 1
ATOM 538 C CA . GLU A 1 68 ? 0.173 -13.298 -1.809 1.00 43.97 68 GLU A CA 1
ATOM 539 C C . GLU A 1 68 ? 1.374 -12.531 -2.375 1.00 43.97 68 GLU A C 1
ATOM 541 O O . GLU A 1 68 ? 1.245 -11.750 -3.316 1.00 43.97 68 GLU A O 1
ATOM 546 N N . LEU A 1 69 ? 2.538 -12.721 -1.739 1.00 40.97 69 LEU A N 1
ATOM 547 C CA . LEU A 1 69 ? 3.869 -12.941 -2.349 1.00 40.97 69 LEU A CA 1
ATOM 548 C C . LEU A 1 69 ? 4.950 -12.791 -1.260 1.00 40.97 69 LEU A C 1
ATOM 550 O O . LEU A 1 69 ? 5.635 -11.772 -1.143 1.00 40.97 69 LEU A O 1
ATOM 554 N N . ARG A 1 70 ? 5.079 -13.805 -0.407 1.00 36.12 70 ARG A N 1
ATOM 555 C CA . ARG A 1 70 ? 6.300 -14.039 0.370 1.00 36.12 70 ARG A CA 1
ATOM 556 C C . ARG A 1 70 ? 6.698 -15.495 0.117 1.00 36.12 70 ARG A C 1
ATOM 558 O O . ARG A 1 70 ? 6.519 -16.345 0.977 1.00 36.12 70 ARG A O 1
ATOM 565 N N . ARG A 1 71 ? 7.100 -15.785 -1.118 1.00 37.59 71 ARG A N 1
ATOM 566 C CA . ARG A 1 71 ? 7.873 -16.976 -1.475 1.00 37.59 71 ARG A CA 1
ATOM 567 C C . ARG A 1 71 ? 9.168 -16.496 -2.098 1.00 37.59 71 ARG A C 1
ATOM 569 O O . ARG A 1 71 ? 9.091 -15.474 -2.818 1.00 37.59 71 ARG A O 1
#

pLDDT: mean 81.54, std 14.47, range [36.12, 90.75]

Mean predicted aligned error: 6.0 Å

Radius of gyration: 12.02 Å; Cα co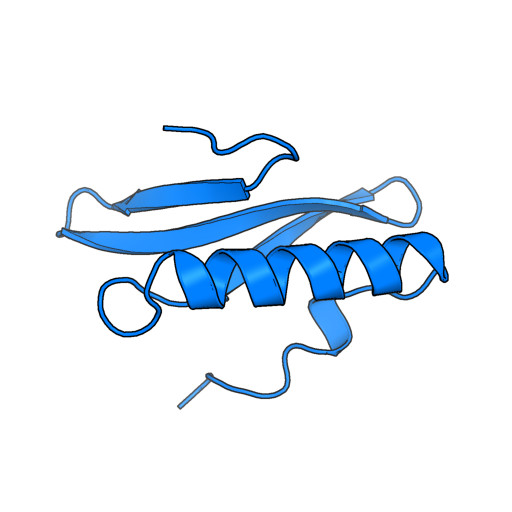ntacts (8 Å, |Δi|>4): 83; chains: 1; bounding box: 35×27×28 Å

Solvent-accessible surface area (backbone atoms only — not comparable to full-atom values): 4358 Å² total; per-residue (Å²): 121,70,77,60,88,52,34,34,69,49,73,44,96,89,70,51,31,31,34,36,34,55,48,74,59,95,93,38,82,47,76,40,77,62,44,42,51,76,89,41,45,70,70,58,37,48,53,52,50,52,53,36,51,51,31,47,75,72,73,39,70,48,71,72,75,66,78,83,85,90,124